Protein AF-A0A536Z2C4-F1 (afdb_monomer)

pLDDT: mean 90.51, std 5.53, range [62.81, 98.5]

Sequence (93 aa):
MTPERQYLRWFFAAAAASLALIALLNLAVDPYSVFGSPRIPRFNANKPDFVEQLRLTHVYAVARRKPGCILLGTSRTGRGLDPDHPALRQLDC

Secondary structure (DSSP, 8-state):
--HHHHHHHHHHHHHHHHHHHHHHHHHHH-TTSSS-----TTTTSSPPP-GGGHHHHHHHHHHHH--S----SSHHHHHH--TT-GGGTTS--

Structure (mmCIF, N/CA/C/O backbone):
data_AF-A0A536Z2C4-F1
#
_entry.id   AF-A0A536Z2C4-F1
#
loop_
_atom_site.group_PDB
_atom_site.id
_atom_site.type_symbol
_atom_site.label_atom_id
_atom_site.label_alt_id
_atom_site.label_comp_id
_atom_site.label_asym_id
_atom_site.label_entity_id
_atom_site.label_seq_id
_atom_site.pdbx_PDB_ins_code
_atom_site.Cartn_x
_atom_site.Cartn_y
_atom_site.Cartn_z
_atom_site.occupancy
_atom_site.B_iso_or_equiv
_atom_site.auth_seq_id
_atom_site.auth_comp_id
_atom_site.auth_asym_id
_atom_site.auth_atom_id
_atom_site.pdbx_PDB_model_num
ATOM 1 N N . MET A 1 1 ? -32.391 5.594 30.174 1.00 62.81 1 MET A N 1
ATOM 2 C CA . MET A 1 1 ? -31.216 4.700 30.031 1.00 62.81 1 MET A CA 1
ATOM 3 C C . MET A 1 1 ? -30.398 4.816 31.296 1.00 62.81 1 MET A C 1
ATOM 5 O O . MET A 1 1 ? -30.292 5.927 31.793 1.00 62.81 1 MET A O 1
ATOM 9 N N . THR A 1 2 ? -29.871 3.716 31.832 1.00 84.56 2 THR A N 1
ATOM 10 C CA . THR A 1 2 ? -29.013 3.801 33.018 1.00 84.56 2 THR A CA 1
ATOM 11 C C . THR A 1 2 ? -27.673 4.457 32.637 1.00 84.56 2 THR A C 1
ATOM 13 O O . THR A 1 2 ? -27.224 4.282 31.492 1.00 84.56 2 THR A O 1
ATOM 16 N N . PRO A 1 3 ? -27.061 5.254 33.526 1.00 88.44 3 PRO A N 1
ATOM 17 C CA . PRO A 1 3 ? -25.834 5.993 33.223 1.00 88.44 3 PRO A CA 1
ATOM 18 C C . PRO A 1 3 ? -24.681 5.075 32.782 1.00 88.44 3 PRO A C 1
ATOM 20 O O . PRO A 1 3 ? -23.896 5.452 31.914 1.00 88.44 3 PRO A O 1
ATOM 23 N N . GLU A 1 4 ? -24.637 3.828 33.254 1.00 90.56 4 GLU A N 1
ATOM 24 C CA . GLU A 1 4 ? -23.630 2.830 32.867 1.00 90.56 4 GLU A CA 1
ATOM 25 C C . GLU A 1 4 ? -23.791 2.411 31.398 1.00 90.56 4 GLU A C 1
ATOM 27 O O . GLU A 1 4 ? -22.816 2.319 30.651 1.00 90.56 4 GLU A O 1
ATOM 32 N N . ARG A 1 5 ? -25.035 2.214 30.934 1.00 91.38 5 ARG A N 1
ATOM 33 C CA . ARG A 1 5 ? -25.317 1.895 29.522 1.00 91.38 5 ARG A CA 1
ATOM 34 C C . ARG A 1 5 ? -24.986 3.063 28.598 1.00 91.38 5 ARG A C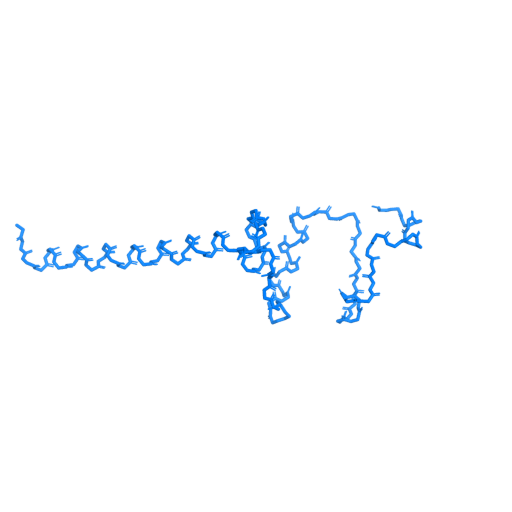 1
ATOM 36 O O . ARG A 1 5 ? -24.573 2.839 27.462 1.00 91.38 5 ARG A O 1
ATOM 43 N N . GLN A 1 6 ? -25.193 4.297 29.054 1.00 92.31 6 GLN A N 1
ATOM 44 C CA . GLN A 1 6 ? -24.827 5.491 28.293 1.00 92.31 6 GLN A CA 1
ATOM 45 C C . GLN A 1 6 ? -23.305 5.648 28.207 1.00 92.31 6 GLN A C 1
ATOM 47 O O . GLN A 1 6 ? -22.793 5.898 27.118 1.00 92.31 6 GLN A O 1
ATOM 52 N N . TYR A 1 7 ? -22.592 5.426 29.314 1.00 95.50 7 TYR A N 1
ATOM 53 C CA . TYR A 1 7 ? -21.131 5.429 29.349 1.00 95.50 7 TYR A CA 1
ATOM 54 C C . TYR A 1 7 ? -20.534 4.397 28.386 1.00 95.50 7 TYR A C 1
ATOM 56 O O . TYR A 1 7 ? -19.750 4.759 27.511 1.00 95.50 7 TYR A O 1
ATOM 64 N N . LEU A 1 8 ? -20.960 3.131 28.476 1.00 96.94 8 LEU A N 1
ATOM 65 C CA . LEU A 1 8 ? -20.445 2.069 27.606 1.00 96.94 8 LEU A CA 1
ATOM 66 C C . LEU A 1 8 ? -20.714 2.358 26.126 1.00 96.94 8 LEU A C 1
ATOM 68 O O . LEU A 1 8 ? -19.842 2.138 25.290 1.00 96.94 8 LEU A O 1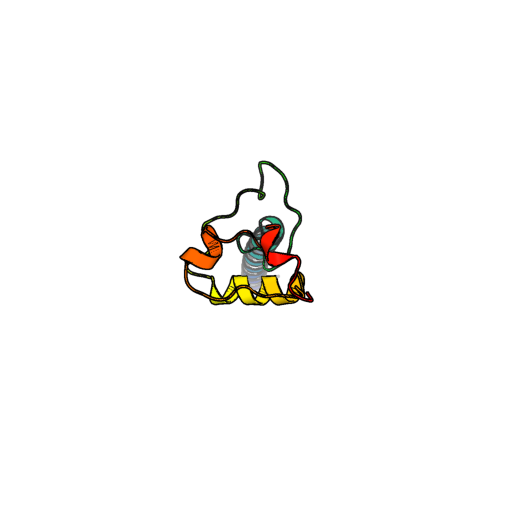
ATOM 72 N N . ARG A 1 9 ? -21.892 2.899 25.788 1.00 96.62 9 ARG A N 1
ATOM 73 C CA . ARG A 1 9 ? -22.203 3.302 24.408 1.00 96.62 9 ARG A CA 1
ATOM 74 C C . ARG A 1 9 ? -21.230 4.350 23.883 1.00 96.62 9 ARG A C 1
ATOM 76 O O . ARG 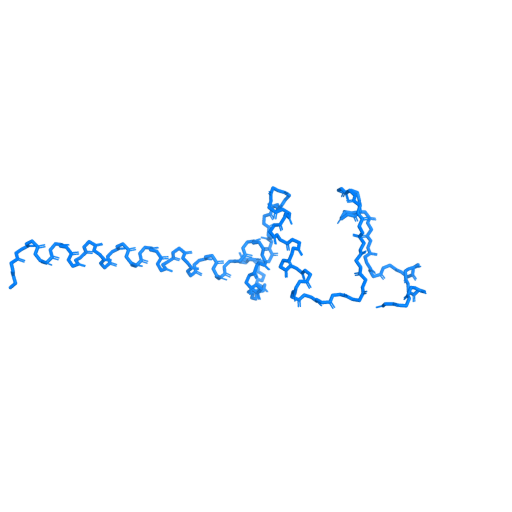A 1 9 ? -20.719 4.180 22.782 1.00 96.62 9 ARG A O 1
ATOM 83 N N . TRP A 1 10 ? -20.962 5.399 24.656 1.00 97.56 10 TRP A N 1
ATOM 84 C CA . TRP A 1 10 ? -20.010 6.433 24.251 1.00 97.56 10 TRP A CA 1
ATOM 85 C C . TRP A 1 10 ? -18.580 5.915 24.185 1.00 97.56 10 TRP A C 1
ATOM 87 O O . TRP A 1 10 ? -17.869 6.247 23.242 1.00 97.56 10 TRP A O 1
ATOM 97 N N . PHE A 1 11 ? -18.183 5.056 25.123 1.00 97.62 11 PHE A N 1
ATOM 98 C CA . PHE A 1 11 ? -16.877 4.409 25.103 1.00 97.62 11 PHE A CA 1
ATOM 99 C C . PHE A 1 11 ? -16.671 3.603 23.814 1.00 97.62 11 PHE A C 1
ATOM 101 O O . PHE A 1 11 ? -15.706 3.835 23.087 1.00 97.62 11 PHE A O 1
ATOM 108 N N . PHE A 1 12 ? -17.608 2.712 23.473 1.00 98.19 12 PHE A N 1
ATOM 109 C CA . PHE A 1 12 ? -17.513 1.919 22.246 1.00 98.19 12 PHE A CA 1
ATOM 110 C C . PHE A 1 12 ? -17.624 2.773 20.983 1.00 98.19 12 PHE A C 1
ATOM 112 O O . PHE A 1 12 ? -16.903 2.515 20.022 1.00 98.19 12 PHE A O 1
ATOM 119 N N . ALA A 1 13 ? -18.473 3.804 20.979 1.00 98.12 13 ALA A N 1
ATOM 120 C CA . ALA A 1 13 ? -18.569 4.730 19.856 1.00 98.12 13 ALA A CA 1
ATOM 121 C C . ALA A 1 13 ? -17.248 5.480 19.627 1.00 98.12 13 ALA A C 1
ATOM 123 O O . ALA A 1 13 ? -16.776 5.550 18.496 1.00 98.12 13 ALA A O 1
ATOM 124 N N . ALA A 1 14 ? -16.615 5.983 20.690 1.00 98.19 14 ALA A N 1
ATOM 125 C CA . ALA A 1 14 ? -15.330 6.669 20.605 1.00 98.19 14 ALA A CA 1
ATOM 126 C C . ALA A 1 14 ? -14.204 5.720 20.167 1.00 98.19 14 ALA A C 1
ATOM 128 O O . ALA A 1 14 ? -13.396 6.077 19.308 1.00 98.19 14 ALA A O 1
ATOM 129 N N . ALA A 1 15 ? -14.178 4.492 20.694 1.00 98.38 15 ALA A N 1
ATOM 130 C CA . ALA A 1 15 ? -13.214 3.471 20.293 1.00 98.38 15 ALA A CA 1
ATOM 131 C C . ALA A 1 15 ? -13.366 3.108 18.806 1.00 98.38 15 ALA A C 1
ATOM 133 O O . ALA A 1 15 ? -12.389 3.135 18.058 1.00 98.38 15 ALA A O 1
ATOM 134 N N . ALA A 1 16 ? -14.595 2.845 18.354 1.00 98.50 16 ALA A N 1
ATOM 135 C CA . ALA A 1 16 ? -14.886 2.548 16.955 1.00 98.50 16 ALA A CA 1
ATOM 136 C C . ALA A 1 16 ? -14.537 3.726 16.034 1.00 98.50 16 ALA A C 1
ATOM 138 O O . ALA A 1 16 ? -13.911 3.519 14.997 1.00 98.50 16 ALA A O 1
ATOM 139 N N . ALA A 1 17 ? -14.873 4.959 16.427 1.00 98.38 17 ALA A N 1
ATOM 140 C CA . ALA A 1 17 ? -14.522 6.160 15.674 1.00 98.38 17 ALA A CA 1
ATOM 141 C C . ALA A 1 17 ? -13.000 6.337 15.555 1.00 98.38 17 ALA A C 1
ATOM 143 O O . ALA A 1 17 ? -12.500 6.658 14.480 1.00 98.38 17 ALA A O 1
ATOM 144 N N . SER A 1 18 ? -12.258 6.065 16.632 1.00 98.38 18 SER A N 1
ATOM 145 C CA . SER A 1 18 ? -10.792 6.142 16.644 1.00 98.38 18 SER A CA 1
ATOM 146 C C . SER A 1 18 ? -10.170 5.111 15.701 1.00 98.38 18 SER A C 1
ATOM 148 O O . SER A 1 18 ? -9.310 5.448 14.890 1.00 98.38 18 SER A O 1
ATOM 150 N N . LEU A 1 19 ? -10.644 3.863 15.749 1.00 98.38 19 LEU A N 1
ATOM 151 C CA . LEU A 1 19 ? -10.189 2.802 14.847 1.00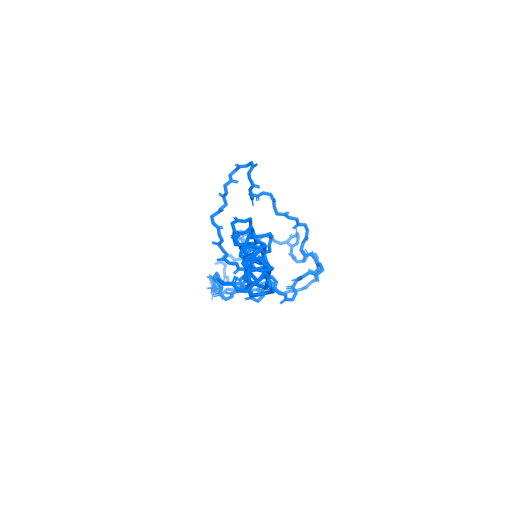 98.38 19 LEU A CA 1
ATOM 152 C C . LEU A 1 19 ? -10.529 3.111 13.386 1.00 98.38 19 LEU A C 1
ATOM 154 O O . LEU A 1 19 ? -9.678 2.955 12.512 1.00 98.38 19 LEU A O 1
ATOM 158 N N . ALA A 1 20 ? -11.746 3.593 13.125 1.00 98.31 20 ALA A N 1
ATOM 159 C CA . ALA A 1 20 ? -12.173 3.993 11.790 1.00 98.31 20 ALA A CA 1
ATOM 160 C C . ALA A 1 20 ? -11.305 5.134 11.247 1.00 98.31 20 ALA A C 1
ATOM 162 O O . ALA A 1 20 ? -10.867 5.075 10.102 1.00 98.31 20 ALA A O 1
ATOM 163 N N . LEU A 1 21 ? -10.993 6.135 12.074 1.00 98.25 21 LEU A N 1
ATOM 164 C CA . LEU A 1 21 ? -10.118 7.238 11.689 1.00 98.25 21 LEU A CA 1
ATOM 165 C C . LEU A 1 21 ? -8.715 6.741 11.319 1.00 98.25 21 LEU A C 1
ATOM 167 O O . LEU A 1 21 ? -8.196 7.100 10.264 1.00 98.25 21 LEU A O 1
ATOM 171 N N . ILE A 1 22 ? -8.119 5.876 12.144 1.00 97.62 22 ILE A N 1
ATOM 172 C CA . ILE A 1 22 ? -6.797 5.293 11.868 1.00 97.62 22 ILE A CA 1
ATOM 173 C C . ILE A 1 22 ? -6.821 4.489 10.562 1.00 97.62 22 ILE A C 1
ATOM 175 O O . ILE A 1 22 ? -5.907 4.616 9.744 1.00 97.62 22 ILE A O 1
ATOM 179 N N . ALA A 1 23 ? -7.864 3.686 10.339 1.00 96.75 23 ALA A N 1
ATOM 180 C CA . ALA A 1 23 ? -8.020 2.906 9.116 1.00 96.75 23 ALA A CA 1
ATOM 181 C C . ALA A 1 23 ? -8.148 3.809 7.878 1.00 96.75 23 ALA A C 1
ATOM 183 O O . ALA A 1 23 ? -7.454 3.590 6.886 1.00 96.75 23 ALA A O 1
ATOM 184 N N . LEU A 1 24 ? -8.972 4.858 7.952 1.00 96.50 24 LEU A N 1
ATOM 185 C CA . LEU A 1 24 ? -9.157 5.820 6.866 1.00 96.50 24 LEU A CA 1
ATOM 186 C C . LEU A 1 24 ? -7.871 6.584 6.548 1.00 96.50 24 LEU A C 1
ATOM 188 O O . LEU A 1 24 ? -7.564 6.775 5.376 1.00 96.50 24 LEU A O 1
ATOM 192 N N . LEU A 1 25 ? -7.091 6.978 7.557 1.00 95.12 25 LEU A N 1
ATOM 193 C CA . LEU A 1 25 ? -5.799 7.633 7.341 1.00 95.12 25 LEU A CA 1
ATOM 194 C C . LEU A 1 25 ? -4.793 6.694 6.670 1.00 95.12 25 LEU A C 1
ATOM 196 O O . LEU A 1 25 ? -4.131 7.096 5.714 1.00 95.12 25 LEU A O 1
ATOM 200 N N . ASN A 1 26 ? -4.712 5.436 7.113 1.00 94.06 26 ASN A N 1
ATOM 201 C CA . ASN A 1 26 ? -3.853 4.437 6.472 1.00 94.06 26 ASN A CA 1
ATOM 202 C C . ASN A 1 26 ? -4.275 4.166 5.025 1.00 94.06 26 ASN A C 1
ATOM 204 O O . ASN A 1 26 ? -3.412 4.014 4.163 1.00 94.06 26 ASN A O 1
ATOM 208 N N . LEU A 1 27 ? -5.580 4.156 4.745 1.00 94.19 27 LEU A N 1
ATOM 209 C CA . LEU A 1 27 ? -6.100 4.010 3.392 1.00 94.19 27 LEU A CA 1
ATOM 210 C C . LEU A 1 27 ? -5.812 5.254 2.540 1.00 94.19 27 LEU A C 1
ATOM 212 O O . LEU A 1 27 ? -5.362 5.117 1.412 1.00 94.19 27 LEU A O 1
ATOM 216 N N . ALA A 1 28 ? -6.033 6.464 3.048 1.00 93.56 28 ALA A N 1
ATOM 217 C CA . ALA A 1 28 ? -5.855 7.697 2.280 1.00 93.56 28 ALA A CA 1
ATOM 218 C C . ALA A 1 28 ? -4.378 8.003 1.984 1.00 93.56 28 ALA A C 1
ATOM 220 O O . ALA A 1 28 ? -4.021 8.362 0.860 1.00 93.56 28 ALA A O 1
ATOM 221 N N . VAL A 1 29 ? -3.507 7.855 2.984 1.00 93.75 29 VAL A N 1
ATOM 222 C CA . VAL A 1 29 ? -2.070 8.115 2.836 1.00 93.75 29 VAL A CA 1
ATOM 223 C C . VAL A 1 29 ? -1.378 6.949 2.132 1.00 93.75 29 VAL A C 1
ATOM 225 O O . VAL A 1 29 ? -0.523 7.179 1.279 1.00 93.75 29 VAL A O 1
ATOM 228 N N . ASP A 1 30 ? -1.762 5.709 2.453 1.00 93.12 30 ASP A N 1
ATOM 229 C CA . ASP A 1 30 ? -1.179 4.474 1.917 1.00 93.12 30 ASP A CA 1
ATOM 230 C C . ASP A 1 30 ? 0.363 4.520 1.860 1.00 93.12 30 ASP A C 1
ATOM 232 O O . ASP A 1 30 ? 0.965 4.450 0.775 1.00 93.12 30 ASP A O 1
ATOM 236 N N . PRO A 1 31 ? 1.032 4.670 3.022 1.00 89.75 31 PRO A N 1
ATOM 237 C CA . PRO A 1 31 ? 2.475 4.915 3.088 1.00 89.75 31 PRO A CA 1
ATOM 238 C C . PRO A 1 31 ? 3.286 3.795 2.423 1.00 89.75 31 PRO A C 1
ATOM 240 O O . PRO A 1 31 ? 4.322 4.055 1.817 1.00 89.75 31 PRO A O 1
ATOM 243 N N . TYR A 1 32 ? 2.768 2.565 2.445 1.00 90.19 32 TYR A N 1
ATOM 244 C CA . TYR A 1 32 ? 3.429 1.370 1.919 1.00 90.19 32 TYR A CA 1
ATOM 245 C C . TYR A 1 32 ? 2.961 0.951 0.519 1.00 90.19 32 TYR A C 1
ATOM 247 O O . TYR A 1 32 ? 3.427 -0.054 -0.011 1.00 90.19 32 TYR A O 1
ATOM 255 N N . SER A 1 33 ? 2.076 1.722 -0.124 1.00 89.19 33 SER A N 1
ATOM 256 C CA . SER A 1 33 ? 1.489 1.372 -1.433 1.00 89.19 33 S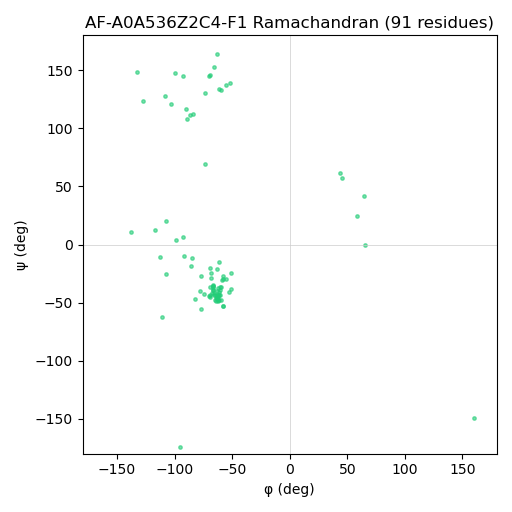ER A CA 1
ATOM 257 C C . SER A 1 33 ? 0.733 0.034 -1.451 1.00 89.19 33 SER A C 1
ATOM 259 O O . SER A 1 33 ? 0.617 -0.593 -2.506 1.00 89.19 33 SER A O 1
ATOM 261 N N . VAL A 1 34 ? 0.242 -0.422 -0.298 1.00 90.75 34 VAL A N 1
ATOM 262 C CA . VAL A 1 34 ? -0.450 -1.709 -0.149 1.00 90.75 34 VAL A CA 1
ATOM 263 C C . VAL A 1 34 ? -1.852 -1.610 -0.735 1.00 90.75 34 VAL A C 1
ATOM 265 O O . VAL A 1 34 ? -2.276 -2.499 -1.476 1.00 90.75 34 VAL A O 1
ATOM 268 N N . PHE A 1 35 ? -2.545 -0.501 -0.470 1.00 91.12 35 PHE A N 1
ATOM 269 C CA . PHE A 1 35 ? -3.919 -0.268 -0.921 1.00 91.12 35 PHE A CA 1
ATOM 270 C C . PHE A 1 35 ? -3.989 0.324 -2.335 1.00 91.12 35 PHE A C 1
ATOM 272 O O . PHE A 1 35 ? -4.994 0.151 -3.028 1.00 91.12 35 PHE A O 1
ATOM 279 N N . GLY A 1 36 ? -2.875 0.890 -2.812 1.00 88.50 36 GLY A N 1
ATOM 280 C CA . GLY A 1 36 ? -2.721 1.523 -4.121 1.00 88.50 36 GLY A CA 1
ATOM 281 C C . GLY A 1 36 ? -3.595 2.753 -4.263 1.00 88.50 36 GLY A C 1
ATOM 282 O O . GLY A 1 36 ? -4.213 2.963 -5.305 1.00 88.50 36 GLY A O 1
ATOM 283 N N . SER A 1 37 ? -3.640 3.540 -3.197 1.00 91.12 37 SER A N 1
ATOM 284 C CA . SER A 1 37 ? -4.381 4.789 -3.160 1.00 91.12 37 SER A CA 1
ATOM 285 C C . SER A 1 37 ? -3.771 5.813 -4.122 1.00 91.12 37 SER A C 1
ATOM 287 O O . SER A 1 37 ? -2.563 5.756 -4.403 1.00 91.12 37 SER A O 1
ATOM 289 N N . PRO A 1 38 ? -4.576 6.758 -4.645 1.00 90.06 38 PRO A N 1
ATOM 290 C CA . PRO A 1 38 ? -4.091 7.782 -5.560 1.00 90.06 38 PRO A CA 1
ATOM 291 C C . PRO A 1 38 ? -2.921 8.565 -4.961 1.00 90.06 38 PRO A C 1
ATOM 293 O O . PRO A 1 38 ? -2.949 8.950 -3.791 1.00 90.06 38 PRO A O 1
ATOM 296 N N . ARG A 1 39 ? -1.893 8.819 -5.776 1.00 90.94 39 ARG A N 1
ATOM 297 C CA . ARG A 1 39 ? -0.763 9.671 -5.392 1.00 90.94 39 ARG A CA 1
ATOM 298 C C . ARG A 1 39 ? -1.105 11.121 -5.709 1.00 90.94 39 ARG A C 1
ATOM 300 O O . ARG A 1 39 ? -1.189 11.501 -6.872 1.00 90.94 39 ARG A O 1
ATOM 307 N N . ILE A 1 40 ? -1.285 11.915 -4.665 1.00 93.31 40 ILE A N 1
ATOM 308 C CA . ILE A 1 40 ? -1.600 13.337 -4.719 1.00 93.31 40 ILE A CA 1
ATOM 309 C C . ILE A 1 40 ? -0.316 14.121 -4.398 1.00 93.31 40 ILE A C 1
ATOM 311 O O . ILE A 1 40 ? 0.266 13.939 -3.315 1.00 93.31 40 ILE A O 1
ATOM 315 N N . PRO A 1 41 ? 0.154 14.993 -5.312 1.00 92.81 41 PRO A N 1
ATOM 316 C CA . PRO A 1 41 ? 1.305 15.856 -5.066 1.00 92.81 41 PRO A CA 1
ATOM 317 C C . PRO A 1 41 ? 1.152 16.644 -3.760 1.00 92.81 41 PRO A C 1
ATOM 319 O O . PRO A 1 41 ? 0.073 17.145 -3.458 1.00 92.81 41 P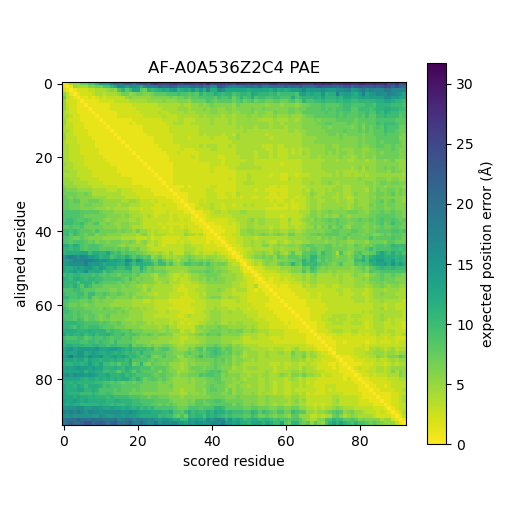RO A O 1
ATOM 322 N N . ARG A 1 42 ? 2.240 16.767 -2.989 1.00 90.38 42 ARG A N 1
ATOM 323 C CA . ARG A 1 42 ? 2.301 17.465 -1.683 1.00 90.38 42 ARG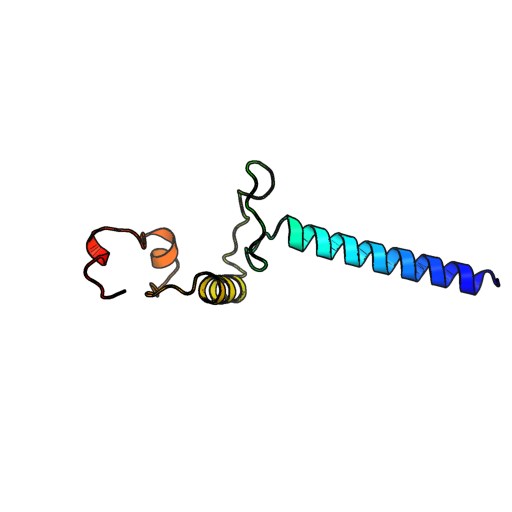 A CA 1
ATOM 324 C C . ARG A 1 42 ? 1.481 16.852 -0.535 1.00 90.38 42 ARG A C 1
ATOM 326 O O . ARG A 1 42 ? 1.557 17.383 0.567 1.00 90.38 42 ARG A O 1
ATOM 333 N N . PHE A 1 43 ? 0.753 15.756 -0.756 1.00 90.06 43 PHE A N 1
ATOM 334 C CA . PHE A 1 43 ? 0.006 15.056 0.297 1.00 90.06 43 PHE A CA 1
ATOM 335 C C . PHE A 1 43 ? 0.613 13.684 0.623 1.00 90.06 43 PHE A C 1
ATOM 337 O O . PHE A 1 43 ? 1.091 13.476 1.731 1.00 90.06 43 PHE A O 1
ATOM 344 N N . ASN A 1 44 ? 0.649 12.765 -0.348 1.00 91.19 44 ASN A N 1
ATOM 345 C CA . ASN A 1 44 ? 1.115 11.379 -0.154 1.00 91.19 44 ASN A CA 1
ATOM 346 C C . ASN A 1 44 ? 2.002 10.860 -1.309 1.00 91.19 44 ASN A C 1
ATOM 348 O O . ASN A 1 44 ? 2.286 9.663 -1.404 1.00 91.19 44 ASN A O 1
ATOM 352 N N . ALA A 1 45 ? 2.429 11.744 -2.220 1.00 88.69 45 ALA A N 1
ATOM 353 C CA . ALA A 1 45 ? 3.297 11.377 -3.341 1.00 88.69 45 ALA A CA 1
ATOM 354 C C . ALA A 1 45 ? 4.705 10.942 -2.888 1.00 88.69 45 ALA A C 1
ATOM 356 O O . ALA A 1 45 ? 5.270 10.013 -3.466 1.00 88.69 45 ALA A O 1
ATOM 357 N N . ASN A 1 46 ? 5.236 11.578 -1.838 1.00 87.38 46 ASN A N 1
ATOM 358 C CA . ASN A 1 46 ? 6.511 11.218 -1.222 1.00 87.38 46 ASN A CA 1
ATOM 359 C C . ASN A 1 46 ? 6.255 10.184 -0.127 1.00 87.38 46 ASN A C 1
ATOM 361 O O . ASN A 1 46 ? 5.686 10.510 0.914 1.00 87.38 46 ASN A O 1
ATOM 365 N N . LYS A 1 47 ? 6.646 8.937 -0.386 1.00 85.06 47 LYS A N 1
ATOM 366 C CA . LYS A 1 47 ? 6.439 7.822 0.541 1.00 85.06 47 LYS A CA 1
ATOM 367 C C . LYS A 1 47 ? 7.657 7.645 1.452 1.00 85.06 47 LYS A C 1
ATOM 369 O O . LYS A 1 47 ? 8.772 7.899 0.994 1.00 85.06 47 LYS A O 1
ATOM 374 N N . PRO A 1 48 ? 7.455 7.244 2.720 1.00 82.12 48 PRO A N 1
ATOM 375 C CA . PRO A 1 48 ? 8.558 6.966 3.631 1.00 82.12 48 PRO A CA 1
ATOM 376 C C . PRO A 1 48 ? 9.407 5.795 3.126 1.00 82.12 48 PRO A C 1
ATOM 378 O O . PRO A 1 48 ? 8.976 5.021 2.264 1.00 82.12 48 PRO A O 1
ATOM 381 N N . ASP A 1 49 ? 10.611 5.664 3.683 1.00 78.44 49 ASP A N 1
ATOM 382 C CA . ASP A 1 49 ? 11.432 4.483 3.444 1.00 78.44 49 ASP A CA 1
ATOM 383 C C . ASP A 1 49 ? 10.680 3.227 3.919 1.00 78.44 49 ASP A C 1
ATOM 385 O O . ASP A 1 49 ? 10.087 3.209 4.997 1.00 78.44 49 ASP A O 1
ATOM 389 N N . PHE A 1 50 ? 10.671 2.197 3.078 1.00 79.75 50 PHE A N 1
ATOM 390 C CA . PHE A 1 50 ? 9.952 0.945 3.293 1.00 79.75 50 PHE A CA 1
ATOM 391 C C . PHE A 1 50 ? 10.894 -0.257 3.395 1.00 79.75 50 PHE A C 1
ATOM 393 O O . PHE A 1 50 ? 10.432 -1.398 3.322 1.00 79.75 50 PHE A O 1
ATOM 400 N N . VAL A 1 51 ? 12.209 -0.031 3.541 1.00 80.69 51 VAL A N 1
ATOM 401 C CA . VAL A 1 51 ? 13.214 -1.103 3.651 1.00 80.69 51 VAL A CA 1
ATOM 402 C C . VAL A 1 51 ? 12.853 -2.110 4.750 1.00 80.69 51 VAL A C 1
ATOM 404 O O . VAL A 1 51 ? 12.933 -3.319 4.534 1.00 80.69 51 VAL A O 1
ATOM 407 N N . GLU A 1 52 ? 12.365 -1.646 5.900 1.00 85.06 52 GLU A N 1
ATOM 408 C CA . GLU A 1 52 ? 11.952 -2.533 6.995 1.00 85.06 52 GLU A CA 1
ATOM 409 C C . GLU A 1 52 ? 10.695 -3.356 6.664 1.00 85.06 52 GLU A C 1
ATOM 411 O O . GLU A 1 52 ? 10.509 -4.451 7.196 1.00 85.06 52 GLU A O 1
ATOM 416 N N . GLN A 1 53 ? 9.849 -2.881 5.742 1.00 86.88 53 GLN A N 1
ATOM 417 C CA . GLN A 1 53 ? 8.626 -3.565 5.314 1.00 86.88 53 GLN A CA 1
ATOM 418 C C . GLN A 1 53 ? 8.708 -4.174 3.906 1.00 86.88 53 GLN A C 1
ATOM 420 O O . GLN A 1 53 ? 7.667 -4.484 3.326 1.00 86.88 53 GLN A O 1
ATOM 425 N N . LEU A 1 54 ? 9.906 -4.420 3.356 1.00 84.62 54 LEU A N 1
ATOM 426 C CA . LEU A 1 54 ? 10.081 -4.976 1.999 1.00 84.62 54 LEU A CA 1
ATOM 427 C C . LEU A 1 54 ? 9.264 -6.249 1.753 1.00 84.62 54 LEU A C 1
ATOM 429 O O . LEU A 1 54 ? 8.695 -6.432 0.679 1.00 84.62 54 LEU A O 1
ATOM 433 N N . ARG A 1 55 ? 9.164 -7.125 2.763 1.00 85.94 55 ARG A N 1
ATOM 434 C CA . ARG A 1 55 ? 8.386 -8.371 2.667 1.00 85.94 55 ARG A CA 1
ATOM 435 C C . ARG A 1 55 ? 6.904 -8.109 2.398 1.00 85.94 55 ARG A C 1
ATOM 437 O O . ARG A 1 55 ? 6.277 -8.869 1.671 1.00 85.94 55 ARG A O 1
ATOM 444 N N . LEU A 1 56 ? 6.360 -7.042 2.977 1.00 88.62 56 LEU A N 1
ATOM 445 C CA . LEU A 1 56 ? 4.989 -6.614 2.744 1.00 88.62 56 LEU A CA 1
ATOM 446 C C . LEU A 1 56 ? 4.892 -5.913 1.383 1.00 88.62 56 LEU A C 1
ATOM 448 O O . LEU A 1 56 ? 4.117 -6.321 0.521 1.00 88.62 56 LEU A O 1
ATOM 452 N N . THR A 1 57 ? 5.702 -4.877 1.167 1.00 89.00 57 THR A N 1
ATOM 453 C CA . THR A 1 57 ? 5.552 -3.978 0.016 1.00 89.00 57 THR A CA 1
ATOM 454 C C . THR A 1 57 ? 5.827 -4.657 -1.318 1.00 89.00 57 THR A C 1
ATOM 456 O O . THR A 1 57 ? 5.087 -4.421 -2.270 1.00 89.00 57 THR A O 1
ATOM 459 N N . HIS A 1 58 ? 6.823 -5.544 -1.403 1.00 89.31 58 HIS A N 1
ATOM 460 C CA . HIS A 1 58 ? 7.141 -6.250 -2.646 1.00 89.31 58 HIS A CA 1
ATOM 461 C C . HIS A 1 58 ? 6.010 -7.174 -3.093 1.00 89.31 58 HIS A C 1
ATOM 463 O O . HIS A 1 58 ? 5.652 -7.165 -4.269 1.00 89.31 58 HIS A O 1
ATOM 469 N N . VAL A 1 59 ? 5.412 -7.932 -2.170 1.00 90.94 59 VAL A N 1
ATOM 470 C CA . VAL A 1 59 ? 4.334 -8.876 -2.501 1.00 90.94 59 VAL A CA 1
ATOM 471 C C . VAL A 1 59 ? 3.127 -8.126 -3.057 1.00 90.94 59 VAL A C 1
ATOM 473 O O . VAL A 1 59 ? 2.627 -8.470 -4.128 1.00 90.94 59 VAL A O 1
ATOM 476 N N . TYR A 1 60 ? 2.703 -7.049 -2.389 1.00 92.00 60 TYR A N 1
ATOM 477 C CA . TYR A 1 60 ? 1.594 -6.228 -2.875 1.00 92.00 60 TYR A CA 1
ATOM 478 C C . TYR A 1 60 ? 1.931 -5.486 -4.173 1.00 92.00 60 TYR A C 1
ATOM 480 O O . TYR A 1 60 ? 1.066 -5.360 -5.042 1.00 92.00 60 TYR A O 1
ATOM 488 N N . ALA A 1 61 ? 3.176 -5.034 -4.349 1.00 89.50 61 ALA A N 1
ATOM 489 C CA . ALA A 1 61 ? 3.611 -4.398 -5.587 1.00 89.50 61 ALA A CA 1
ATOM 490 C C . ALA A 1 61 ? 3.548 -5.369 -6.775 1.00 89.50 61 ALA A C 1
ATOM 492 O O . ALA A 1 61 ? 2.997 -5.004 -7.813 1.00 89.50 61 ALA A O 1
ATOM 493 N N . VAL A 1 62 ? 4.044 -6.601 -6.621 1.00 92.25 62 VAL A N 1
ATOM 494 C CA . VAL A 1 62 ? 3.982 -7.641 -7.662 1.00 92.25 62 VAL A CA 1
ATOM 495 C C . VAL A 1 62 ? 2.533 -8.034 -7.945 1.00 92.25 62 VAL A C 1
ATOM 497 O 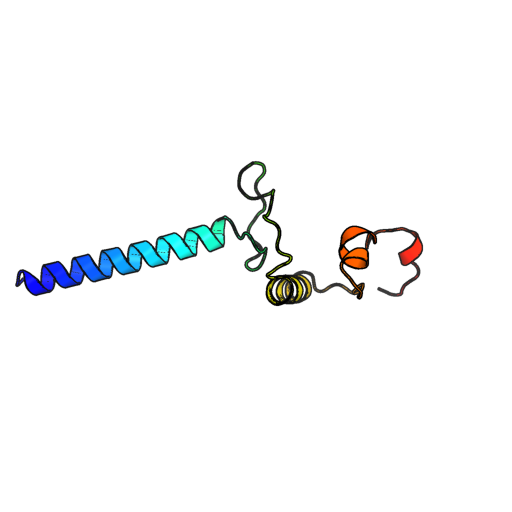O . VAL A 1 62 ? 2.120 -8.024 -9.102 1.00 92.25 62 VAL A O 1
ATOM 500 N N . ALA A 1 63 ? 1.733 -8.295 -6.906 1.00 92.19 63 ALA A N 1
ATOM 501 C CA . ALA A 1 63 ? 0.330 -8.683 -7.057 1.00 92.19 63 ALA A CA 1
ATOM 502 C C . ALA A 1 63 ? -0.508 -7.618 -7.787 1.00 92.19 63 ALA A C 1
ATOM 504 O O . ALA A 1 63 ? -1.399 -7.952 -8.570 1.00 92.19 63 ALA A O 1
ATOM 505 N N . ARG A 1 64 ? -0.215 -6.332 -7.548 1.00 90.38 64 ARG A N 1
ATOM 506 C CA . ARG A 1 64 ? -0.924 -5.206 -8.168 1.00 90.38 64 ARG A CA 1
ATOM 507 C C . ARG A 1 64 ? -0.423 -4.883 -9.571 1.00 90.38 64 ARG A C 1
ATOM 509 O O . ARG A 1 64 ? -1.243 -4.667 -10.455 1.00 90.38 64 ARG A O 1
ATOM 516 N N . ARG A 1 65 ? 0.898 -4.800 -9.767 1.00 90.31 65 ARG A N 1
ATOM 517 C CA . ARG A 1 65 ? 1.497 -4.413 -11.057 1.00 90.31 65 ARG A CA 1
ATOM 518 C C . ARG A 1 65 ? 1.480 -5.546 -12.077 1.00 90.31 65 ARG A C 1
ATOM 520 O O . ARG A 1 65 ? 1.463 -5.249 -13.262 1.00 90.31 65 ARG A O 1
ATOM 527 N N . LYS A 1 66 ? 1.486 -6.806 -11.620 1.00 91.94 66 LYS A N 1
ATOM 528 C CA . LYS A 1 66 ? 1.552 -8.018 -12.454 1.00 91.94 66 LYS A CA 1
ATOM 529 C C . LYS A 1 66 ? 2.622 -7.907 -13.556 1.00 91.94 66 LYS A C 1
ATOM 531 O O . LYS A 1 66 ? 2.285 -7.982 -14.734 1.00 91.94 66 LYS A O 1
ATOM 536 N N . PRO A 1 67 ? 3.891 -7.653 -13.187 1.00 91.06 67 PRO A N 1
ATOM 537 C CA . PRO A 1 67 ? 4.938 -7.416 -14.172 1.00 91.06 67 PRO A CA 1
ATOM 538 C C . PRO A 1 67 ? 5.263 -8.699 -14.953 1.00 91.06 67 PRO A C 1
ATOM 540 O O . PRO A 1 67 ? 5.234 -9.786 -14.377 1.00 91.06 67 PRO A O 1
ATOM 543 N N . GLY A 1 68 ? 5.616 -8.567 -16.236 1.00 90.88 68 GLY A N 1
ATOM 544 C CA . GLY A 1 68 ? 6.101 -9.688 -17.057 1.00 90.88 68 GLY A CA 1
ATOM 545 C C . GLY A 1 68 ? 7.480 -10.196 -16.621 1.00 90.88 68 GLY A C 1
ATOM 546 O O . GLY A 1 68 ? 7.766 -11.385 -16.724 1.00 90.88 68 GLY A O 1
ATOM 547 N N . CYS A 1 69 ? 8.302 -9.311 -16.048 1.00 90.75 69 CYS A N 1
ATOM 548 C CA . CYS A 1 69 ? 9.639 -9.611 -15.543 1.00 90.75 69 CYS A CA 1
ATOM 549 C C . CYS A 1 69 ? 9.871 -9.051 -14.137 1.00 90.75 69 CYS A C 1
ATOM 551 O O . CYS A 1 69 ? 9.363 -7.991 -13.771 1.00 90.75 69 CYS A O 1
ATOM 553 N N . ILE A 1 70 ? 10.692 -9.749 -13.348 1.00 91.81 70 ILE A N 1
ATOM 554 C CA . ILE A 1 70 ? 11.098 -9.317 -12.006 1.00 91.81 70 ILE A CA 1
ATOM 555 C C . ILE A 1 70 ? 12.623 -9.342 -11.915 1.00 91.81 70 ILE A C 1
ATOM 557 O O . ILE A 1 70 ? 13.250 -10.384 -12.091 1.00 91.81 70 ILE A O 1
ATOM 561 N N . LEU A 1 71 ? 13.219 -8.197 -11.578 1.00 91.19 71 LEU A N 1
ATOM 562 C CA . LEU A 1 71 ? 14.646 -8.094 -11.284 1.00 91.19 71 LEU A CA 1
ATOM 563 C C . LEU A 1 71 ? 14.896 -8.474 -9.820 1.00 91.19 71 LEU A C 1
ATOM 565 O O . LEU A 1 71 ? 14.494 -7.759 -8.901 1.00 91.19 71 LEU A O 1
ATOM 569 N N . LEU A 1 72 ? 15.567 -9.604 -9.598 1.00 91.06 72 LEU A N 1
ATOM 570 C CA . LEU A 1 72 ? 15.908 -10.097 -8.263 1.00 91.06 72 LEU A CA 1
ATOM 571 C C . LEU A 1 72 ? 17.362 -9.773 -7.904 1.00 91.06 72 LEU A C 1
ATOM 573 O O . LEU A 1 72 ? 18.248 -9.745 -8.757 1.00 91.06 72 LEU A O 1
ATOM 577 N N . GLY A 1 73 ? 17.620 -9.531 -6.619 1.00 89.94 73 GLY A N 1
ATOM 578 C CA . GLY A 1 73 ? 18.967 -9.302 -6.107 1.00 89.94 73 GLY A CA 1
ATOM 579 C C . GLY A 1 73 ? 18.975 -8.596 -4.756 1.00 89.94 73 GLY A C 1
ATOM 580 O O . GLY A 1 73 ? 18.080 -8.778 -3.936 1.00 89.94 73 GLY A O 1
ATOM 581 N N . THR A 1 74 ? 20.015 -7.802 -4.509 1.00 89.00 74 THR A N 1
ATOM 582 C CA . THR A 1 74 ? 20.202 -7.084 -3.234 1.00 89.00 74 THR A CA 1
ATOM 583 C C . THR A 1 74 ? 19.673 -5.650 -3.314 1.00 89.00 74 THR A C 1
ATOM 585 O O . THR A 1 74 ? 19.142 -5.225 -4.338 1.00 89.00 74 THR A O 1
ATOM 588 N N . SER A 1 75 ? 19.896 -4.849 -2.265 1.00 85.06 75 SER A N 1
ATOM 589 C CA . SER A 1 75 ? 19.593 -3.407 -2.252 1.00 85.06 75 SER A CA 1
ATOM 590 C C . SER A 1 75 ? 20.164 -2.640 -3.462 1.00 85.06 75 SER A C 1
ATOM 592 O O . SER A 1 75 ? 19.614 -1.612 -3.854 1.00 85.06 75 SER A O 1
ATOM 594 N N . ARG A 1 76 ? 21.236 -3.153 -4.087 1.00 88.38 76 ARG A N 1
ATOM 595 C CA . ARG A 1 76 ? 21.822 -2.594 -5.315 1.00 88.38 76 ARG A CA 1
ATOM 596 C C . ARG A 1 76 ? 20.923 -2.775 -6.538 1.00 88.38 76 ARG A C 1
ATOM 598 O O . ARG A 1 76 ? 20.852 -1.867 -7.350 1.00 88.38 76 ARG A O 1
ATOM 605 N N . THR A 1 77 ? 20.212 -3.896 -6.647 1.00 90.31 77 THR A N 1
ATOM 606 C CA . THR A 1 77 ? 19.263 -4.142 -7.742 1.00 90.31 77 THR A CA 1
ATOM 607 C C . THR A 1 77 ? 18.112 -3.142 -7.682 1.00 90.31 77 THR A C 1
ATOM 609 O O . THR A 1 77 ? 17.840 -2.477 -8.670 1.00 90.31 77 THR A O 1
ATOM 612 N N . GLY A 1 78 ? 17.503 -2.958 -6.504 1.00 84.81 78 GLY A N 1
ATOM 613 C CA . GLY A 1 78 ? 16.355 -2.057 -6.342 1.00 84.81 78 GLY A CA 1
ATOM 614 C C . GLY A 1 78 ? 16.664 -0.560 -6.479 1.00 84.81 78 GLY A C 1
ATOM 615 O O . GLY A 1 78 ? 15.746 0.216 -6.713 1.00 84.81 78 GLY A O 1
ATOM 616 N N . ARG A 1 79 ? 17.929 -0.142 -6.319 1.00 85.31 79 ARG A N 1
ATOM 617 C CA . ARG A 1 79 ? 18.348 1.270 -6.434 1.00 85.31 79 ARG A CA 1
ATOM 618 C C . ARG A 1 79 ? 19.149 1.590 -7.694 1.00 85.31 79 ARG A C 1
ATOM 620 O O . ARG A 1 79 ? 19.200 2.749 -8.082 1.00 85.31 79 ARG A O 1
ATOM 627 N N . GLY A 1 80 ? 19.826 0.599 -8.270 1.00 88.88 80 GLY A N 1
ATOM 628 C CA . GLY A 1 80 ? 20.813 0.795 -9.333 1.00 88.88 80 GLY A CA 1
ATOM 629 C C . GLY A 1 80 ? 20.418 0.230 -10.693 1.00 88.88 80 GLY A C 1
ATOM 630 O O . GLY A 1 80 ? 21.110 0.520 -11.662 1.00 88.88 80 GLY A O 1
ATOM 631 N N . LEU A 1 81 ? 19.350 -0.570 -10.782 1.00 90.50 81 LEU A N 1
ATOM 632 C CA . LEU A 1 81 ? 18.823 -1.051 -12.058 1.00 90.50 81 LEU A CA 1
ATOM 633 C C . LEU A 1 81 ? 17.499 -0.358 -12.364 1.00 90.50 81 LEU A C 1
ATOM 635 O O . LEU A 1 81 ? 16.586 -0.364 -11.541 1.00 90.50 81 LEU A O 1
ATOM 639 N N . ASP A 1 82 ? 17.415 0.213 -13.560 1.00 90.62 82 ASP A N 1
ATOM 640 C CA . ASP A 1 82 ? 16.183 0.753 -14.120 1.00 90.62 82 ASP A CA 1
ATOM 641 C C . ASP A 1 82 ? 15.469 -0.355 -14.921 1.00 90.62 82 ASP A C 1
ATOM 643 O O . ASP A 1 82 ? 16.047 -0.852 -15.895 1.00 90.62 82 ASP A O 1
ATOM 647 N N . PRO A 1 83 ? 14.252 -0.782 -14.526 1.00 89.06 83 PRO A N 1
ATOM 648 C CA . PRO A 1 83 ? 13.478 -1.777 -15.266 1.00 89.06 83 PRO A CA 1
ATOM 649 C C . PRO A 1 83 ? 13.177 -1.379 -16.716 1.00 89.06 83 PRO A C 1
ATOM 651 O O . PRO A 1 83 ? 13.044 -2.266 -17.554 1.00 89.06 83 PRO A O 1
ATOM 654 N N . ASP A 1 84 ? 13.120 -0.078 -17.021 1.00 89.44 84 ASP A N 1
ATOM 655 C CA . ASP A 1 84 ? 12.795 0.439 -18.356 1.00 89.44 84 ASP A CA 1
ATOM 656 C C . ASP A 1 84 ? 14.054 0.682 -19.219 1.00 89.44 84 ASP A C 1
ATOM 658 O O . ASP A 1 84 ? 13.985 1.214 -20.336 1.00 89.44 84 ASP A O 1
ATOM 662 N N . HIS A 1 85 ? 15.233 0.283 -18.725 1.00 92.38 85 HIS A N 1
ATOM 663 C CA . HIS A 1 85 ? 16.499 0.514 -19.410 1.00 92.38 85 HIS A CA 1
ATOM 664 C C . HIS A 1 85 ? 16.544 -0.189 -20.787 1.00 92.38 85 HIS A C 1
ATOM 666 O O . HIS A 1 85 ? 16.266 -1.388 -20.874 1.00 92.38 85 HIS A O 1
ATOM 672 N N . PRO A 1 86 ? 16.992 0.478 -21.877 1.00 92.69 86 PRO A N 1
ATOM 673 C CA . PRO A 1 86 ? 16.965 -0.082 -23.235 1.00 92.69 86 PRO A CA 1
ATOM 674 C C . PRO A 1 86 ? 17.672 -1.432 -23.405 1.00 92.69 86 PRO A C 1
ATOM 676 O O . PRO A 1 86 ? 17.271 -2.233 -24.246 1.00 92.69 86 PRO A O 1
ATOM 679 N N . ALA A 1 87 ? 18.706 -1.696 -22.600 1.00 91.31 87 ALA A N 1
ATOM 680 C CA . ALA A 1 87 ? 19.436 -2.966 -22.615 1.00 91.31 87 ALA A CA 1
ATOM 681 C C . ALA A 1 87 ? 18.569 -4.181 -22.227 1.00 91.31 87 ALA A C 1
ATOM 683 O O . ALA A 1 87 ? 18.921 -5.302 -22.578 1.00 91.31 87 ALA A O 1
ATOM 684 N N . LEU A 1 88 ? 17.449 -3.968 -21.527 1.00 90.06 88 LEU A N 1
ATOM 685 C CA . LEU A 1 88 ? 16.541 -5.026 -21.080 1.00 90.06 88 LEU A CA 1
ATOM 686 C C . LEU A 1 88 ? 15.414 -5.324 -22.080 1.00 90.06 88 LEU A C 1
ATOM 688 O O . LEU A 1 88 ? 14.755 -6.344 -21.934 1.00 90.06 88 LEU A O 1
ATOM 692 N N . ARG A 1 89 ? 15.228 -4.509 -23.133 1.00 88.69 89 ARG A N 1
ATOM 693 C CA . ARG A 1 89 ? 14.147 -4.681 -24.135 1.00 88.69 89 ARG A CA 1
ATOM 694 C C . ARG A 1 89 ? 14.197 -5.993 -24.922 1.00 88.69 89 ARG A C 1
ATOM 696 O O . ARG A 1 89 ? 13.263 -6.297 -25.647 1.00 88.69 89 ARG A O 1
ATOM 703 N N . GLN A 1 90 ? 15.326 -6.695 -24.868 1.00 88.56 90 GLN A N 1
ATOM 704 C CA . GLN A 1 90 ? 15.529 -7.968 -25.562 1.00 88.56 90 GLN A CA 1
ATOM 705 C C . GLN A 1 90 ? 15.008 -9.160 -24.753 1.00 88.56 90 GLN A C 1
ATOM 707 O O . GLN A 1 90 ? 14.983 -10.275 -25.262 1.00 88.56 90 GLN A O 1
ATOM 712 N N . LEU A 1 91 ? 14.674 -8.950 -23.478 1.00 85.69 91 LEU A N 1
ATOM 713 C CA . LEU A 1 91 ? 14.040 -9.972 -22.663 1.00 85.69 91 LEU A CA 1
ATOM 714 C C . LEU A 1 91 ? 12.589 -10.095 -23.134 1.00 85.69 91 LEU A C 1
ATOM 716 O O . LEU A 1 91 ? 11.917 -9.078 -23.261 1.00 85.69 91 LEU A O 1
ATOM 720 N N . ASP A 1 92 ? 12.122 -11.317 -23.401 1.00 80.50 92 ASP A N 1
ATOM 721 C CA . ASP A 1 92 ? 10.726 -11.597 -23.770 1.00 80.50 92 ASP A CA 1
ATOM 722 C C . ASP A 1 92 ? 9.811 -11.477 -22.539 1.00 80.50 92 ASP A C 1
ATOM 724 O O . ASP A 1 92 ? 9.296 -12.455 -21.989 1.00 80.50 92 ASP A O 1
ATOM 728 N N . CYS A 1 93 ? 9.673 -10.238 -22.086 1.00 77.44 93 CYS A N 1
ATOM 729 C CA . CYS A 1 93 ? 8.769 -9.733 -21.075 1.00 77.44 93 CYS A CA 1
ATOM 730 C C . CYS A 1 93 ? 8.503 -8.239 -21.343 1.00 77.44 93 CYS A C 1
ATOM 732 O O . CYS A 1 93 ? 7.560 -7.736 -20.702 1.00 77.44 93 CYS A O 1
#

Solvent-accessible surface area (backbone atoms only — not comparable to full-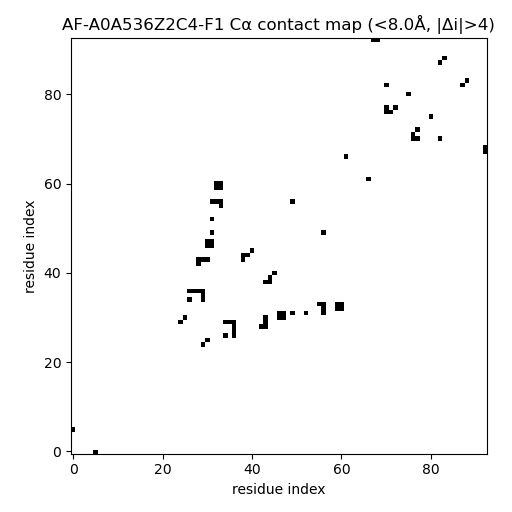atom values): 5837 Å² total; per-residue (Å²): 130,58,71,66,62,54,50,52,50,51,50,52,50,52,52,51,50,52,52,49,50,54,51,50,48,51,50,62,48,23,63,65,50,69,80,62,46,79,72,41,84,97,76,38,55,80,57,68,92,50,78,93,44,42,82,59,36,51,54,40,45,47,72,71,66,62,64,73,66,81,92,81,76,57,77,60,43,79,72,72,55,65,89,85,40,77,88,53,72,80,51,101,88

Nearest PDB structures (foldseek):
  1wdf-assembly1_A  TM=3.016E-01  e=6.367E+00  Murine hepatitis virus strain A59

Foldseek 3Di:
DPVVVVVVVVVVVVVVVVVVVVVVCCLQLVLLCQNVHDQDPPRRVDHDDCPVVCVRSVVSCCVVVVDPDDQDDDPCRVPPDDPPDPVCVPPPD

Mean predicted aligned error: 5.79 Å

Radius of gyration: 21.01 Å; Cα contacts (8 Å, |Δi|>4): 44; chains: 1; bounding box: 53×29×59 Å